Protein AF-A0A3D4UYG3-F1 (afdb_monomer_lite)

Foldseek 3Di:
DDPVVVVVVVVCVVVVVVVPPPPPPDCPDAAEEEFDDDPPDTDDDLCSQADPVSPDGHQWHWYDYPVDPFIWIWGDPDSPDIDIDTQQDPPPRAGWDDDRPDTHRPVD

Structure (mmCIF, N/CA/C/O backbone):
data_AF-A0A3D4UYG3-F1
#
_entry.id   AF-A0A3D4UYG3-F1
#
loop_
_atom_site.group_PDB
_atom_site.id
_atom_site.type_symbol
_atom_site.label_atom_id
_atom_site.label_alt_id
_atom_site.label_comp_id
_atom_site.label_asym_id
_atom_site.label_entity_id
_atom_site.label_seq_id
_atom_site.pdbx_PDB_ins_code
_atom_site.Cartn_x
_atom_site.Cartn_y
_atom_site.Cartn_z
_atom_site.occupancy
_atom_site.B_iso_or_equiv
_atom_site.auth_seq_id
_atom_site.auth_comp_id
_atom_site.auth_asym_id
_atom_site.auth_atom_id
_atom_site.pdbx_PDB_model_num
ATOM 1 N N . MET A 1 1 ? 17.325 10.094 -54.285 1.00 58.50 1 MET A N 1
ATOM 2 C CA . MET A 1 1 ? 17.090 8.879 -53.480 1.00 58.50 1 MET A CA 1
ATOM 3 C C . MET A 1 1 ? 16.450 7.842 -54.386 1.00 58.50 1 MET A C 1
ATOM 5 O O . MET A 1 1 ? 15.447 8.158 -55.020 1.00 58.50 1 MET A O 1
ATOM 9 N N . ASN A 1 2 ? 17.063 6.669 -54.538 1.00 83.38 2 ASN A N 1
ATOM 10 C CA . ASN A 1 2 ? 16.559 5.633 -55.446 1.00 83.38 2 ASN A CA 1
ATOM 11 C C . ASN A 1 2 ? 15.456 4.805 -54.768 1.00 83.38 2 ASN A C 1
ATOM 13 O O . ASN A 1 2 ? 15.466 4.641 -53.549 1.00 83.38 2 ASN A O 1
ATOM 17 N N . ARG A 1 3 ? 14.517 4.256 -55.557 1.00 82.81 3 ARG A N 1
ATOM 18 C CA . ARG A 1 3 ? 13.391 3.419 -55.079 1.00 82.81 3 ARG A CA 1
ATOM 19 C C . ARG A 1 3 ? 13.829 2.355 -54.067 1.00 82.81 3 ARG A C 1
ATOM 21 O O . ARG A 1 3 ? 13.130 2.094 -53.097 1.00 82.81 3 ARG A O 1
ATOM 28 N N . GLU A 1 4 ? 14.979 1.743 -54.317 1.00 84.31 4 GLU A N 1
ATOM 29 C CA . GLU A 1 4 ? 15.533 0.685 -53.478 1.00 84.31 4 GLU A CA 1
ATOM 30 C C . GLU A 1 4 ? 15.962 1.187 -52.091 1.00 84.31 4 GLU A C 1
ATOM 32 O O . GLU A 1 4 ? 15.656 0.543 -51.090 1.00 84.31 4 GLU A O 1
ATOM 37 N N . GLU A 1 5 ? 16.611 2.352 -52.011 1.00 82.38 5 GLU A N 1
ATOM 38 C CA . GLU A 1 5 ? 16.987 2.960 -50.729 1.00 82.38 5 GLU A CA 1
ATOM 39 C C . GLU A 1 5 ? 15.758 3.343 -49.914 1.00 82.38 5 GLU A C 1
ATOM 41 O O . GLU A 1 5 ? 15.716 3.078 -48.718 1.00 82.38 5 GLU A O 1
ATOM 46 N N . PHE A 1 6 ? 14.735 3.911 -50.556 1.00 82.06 6 PHE A N 1
ATOM 47 C CA . PHE A 1 6 ? 13.508 4.309 -49.866 1.00 82.06 6 PHE A CA 1
ATOM 48 C C . PHE A 1 6 ? 12.808 3.113 -49.204 1.00 82.06 6 PHE A C 1
ATOM 50 O O . PHE A 1 6 ? 12.436 3.185 -48.035 1.00 82.06 6 PHE A O 1
ATOM 57 N N . ILE A 1 7 ? 12.690 1.986 -49.919 1.00 83.25 7 ILE A N 1
ATOM 58 C CA . ILE A 1 7 ? 12.069 0.762 -49.385 1.00 83.25 7 ILE A CA 1
ATOM 59 C C . ILE A 1 7 ? 12.890 0.195 -48.220 1.00 83.25 7 ILE A C 1
ATOM 61 O O . ILE A 1 7 ? 12.315 -0.208 -47.207 1.00 83.25 7 ILE A O 1
ATOM 65 N N . LYS A 1 8 ? 14.226 0.204 -48.326 1.00 81.12 8 LYS A N 1
ATOM 66 C CA . LYS A 1 8 ? 15.119 -0.244 -47.247 1.00 81.12 8 LYS A CA 1
ATOM 67 C C . LYS A 1 8 ? 14.987 0.646 -46.007 1.00 81.12 8 LYS A C 1
ATOM 69 O O . LYS A 1 8 ? 14.801 0.130 -44.910 1.00 81.12 8 LYS A O 1
ATOM 74 N N . VAL A 1 9 ? 15.005 1.967 -46.173 1.00 80.56 9 VAL A N 1
ATOM 75 C CA . VAL A 1 9 ? 14.902 2.929 -45.063 1.00 80.56 9 VAL A CA 1
ATOM 76 C C . VAL A 1 9 ? 13.534 2.856 -44.376 1.00 80.56 9 VAL A C 1
ATOM 78 O O . VAL A 1 9 ? 13.481 2.766 -43.149 1.00 80.56 9 VAL A O 1
ATOM 81 N N . CYS A 1 10 ? 12.432 2.807 -45.133 1.00 76.56 10 CYS A N 1
ATOM 82 C CA . CYS A 1 10 ? 11.094 2.653 -44.555 1.00 76.56 10 CYS A CA 1
ATOM 83 C C . CYS A 1 10 ? 10.933 1.314 -43.819 1.00 76.56 10 CYS A C 1
ATOM 85 O O . CYS A 1 10 ? 10.477 1.306 -42.675 1.00 76.56 10 CYS A O 1
ATOM 87 N N . GLY A 1 11 ? 11.361 0.198 -44.419 1.00 73.62 11 GLY A N 1
ATOM 88 C CA . GLY A 1 11 ? 11.280 -1.120 -43.783 1.00 73.62 11 GLY A CA 1
ATOM 89 C C . GLY A 1 11 ? 12.065 -1.200 -42.470 1.00 73.62 11 GLY A C 1
ATOM 90 O O . GLY A 1 11 ? 11.536 -1.682 -41.467 1.00 73.62 11 GLY A O 1
ATOM 91 N N . LEU A 1 12 ? 13.290 -0.658 -42.443 1.00 74.62 12 LEU A N 1
ATOM 92 C CA . LEU A 1 12 ? 14.090 -0.587 -41.216 1.00 74.62 12 LEU A CA 1
ATOM 93 C C . LEU A 1 12 ? 13.477 0.350 -40.165 1.00 74.62 12 LEU A C 1
ATOM 95 O O . LEU A 1 12 ? 13.529 0.032 -38.980 1.00 74.62 12 LEU A O 1
ATOM 99 N N . SER A 1 13 ? 12.862 1.466 -40.568 1.00 69.19 13 SER A N 1
ATOM 100 C CA . SER A 1 13 ? 12.223 2.393 -39.621 1.00 69.19 13 SER A CA 1
ATOM 101 C C . SER A 1 13 ? 10.980 1.805 -38.937 1.00 69.19 13 SER A C 1
ATOM 103 O O . SER A 1 13 ? 10.820 1.965 -37.729 1.00 69.19 13 SER A O 1
ATOM 105 N N . CYS A 1 14 ? 10.133 1.063 -39.662 1.00 64.94 14 CYS A N 1
ATOM 106 C CA . CYS A 1 14 ? 8.939 0.435 -39.087 1.00 64.94 14 CYS A CA 1
ATOM 107 C C . CYS A 1 14 ? 9.285 -0.751 -38.176 1.00 64.94 14 CYS A C 1
ATOM 109 O O . CYS A 1 14 ? 8.656 -0.919 -37.136 1.00 64.94 14 CYS A O 1
ATOM 111 N N . ALA A 1 15 ? 10.296 -1.551 -38.531 1.00 65.44 15 ALA A N 1
ATOM 112 C CA . ALA A 1 15 ? 10.764 -2.648 -37.684 1.00 65.44 15 ALA A CA 1
ATOM 113 C C . ALA A 1 15 ? 11.541 -2.144 -36.451 1.00 65.44 15 ALA A C 1
ATOM 115 O O . ALA A 1 15 ? 11.401 -2.704 -35.366 1.00 65.44 15 ALA A O 1
ATOM 116 N N . GLY A 1 16 ? 12.321 -1.067 -36.599 1.00 63.81 16 GLY A N 1
ATOM 117 C CA . GLY A 1 16 ? 13.143 -0.499 -35.526 1.00 63.81 16 GLY A CA 1
ATOM 118 C C . GLY A 1 16 ? 12.360 0.250 -34.443 1.00 63.81 16 GLY A C 1
ATOM 119 O O . GLY A 1 16 ? 12.833 0.353 -33.317 1.00 63.81 16 GLY A O 1
ATOM 120 N N . LEU A 1 17 ? 11.154 0.749 -34.740 1.00 61.09 17 LEU A N 1
ATOM 121 C CA . LEU A 1 17 ? 10.321 1.458 -33.756 1.00 61.09 17 LEU A CA 1
ATOM 122 C C . LEU A 1 17 ? 9.511 0.527 -32.836 1.00 61.09 17 LEU A C 1
ATOM 124 O O . LEU A 1 17 ? 9.073 0.949 -31.766 1.00 61.09 17 LEU A O 1
ATOM 128 N N . ILE A 1 18 ? 9.331 -0.743 -33.210 1.00 62.28 18 ILE A N 1
ATOM 129 C CA . ILE A 1 18 ? 8.564 -1.711 -32.406 1.00 62.28 18 ILE A CA 1
ATOM 130 C C . ILE A 1 18 ? 9.387 -2.214 -31.208 1.00 62.28 18 ILE A C 1
ATOM 132 O O . ILE A 1 18 ? 8.828 -2.601 -30.185 1.00 62.28 18 ILE A O 1
ATOM 136 N N . THR A 1 19 ? 10.720 -2.163 -31.276 1.00 58.34 19 THR A N 1
ATOM 137 C CA . THR A 1 19 ? 11.575 -2.731 -30.223 1.00 58.34 19 THR A CA 1
ATOM 138 C C . THR A 1 19 ? 11.650 -1.886 -28.950 1.00 58.34 19 THR A C 1
ATOM 140 O O . THR A 1 19 ? 12.002 -2.415 -27.902 1.00 58.34 19 THR A O 1
ATOM 143 N N . THR A 1 20 ? 11.312 -0.595 -29.000 1.00 58.47 20 THR A N 1
ATOM 144 C CA . THR A 1 20 ? 11.473 0.327 -27.856 1.00 58.47 20 THR A CA 1
ATOM 145 C C . THR A 1 20 ? 10.219 0.504 -26.997 1.00 58.47 20 THR A C 1
ATOM 147 O O . THR A 1 20 ? 10.304 1.111 -25.935 1.00 58.47 20 THR A O 1
ATOM 150 N N . SER A 1 21 ? 9.061 -0.009 -27.424 1.00 57.22 21 SER A N 1
ATOM 151 C CA . SER A 1 21 ? 7.764 0.222 -26.757 1.00 57.22 21 SER A CA 1
ATOM 152 C C . SER A 1 21 ? 7.241 -0.966 -25.939 1.00 57.22 21 SER A C 1
ATOM 154 O O . SER A 1 21 ? 6.214 -0.847 -25.278 1.00 57.22 21 SER A O 1
ATOM 156 N N . LEU A 1 22 ? 7.965 -2.087 -25.900 1.00 59.44 22 LEU A N 1
ATOM 157 C CA . LEU A 1 22 ? 7.620 -3.251 -25.080 1.00 59.44 22 LEU A CA 1
ATOM 158 C C . LEU A 1 22 ? 8.492 -3.315 -23.822 1.00 59.44 22 LEU A C 1
ATOM 160 O O . LEU A 1 22 ? 9.177 -4.305 -23.574 1.00 59.44 22 LEU A O 1
ATOM 164 N N . PHE A 1 23 ? 8.438 -2.278 -22.986 1.00 59.94 23 PHE A N 1
ATOM 165 C CA . PHE A 1 23 ? 8.726 -2.480 -21.567 1.00 59.94 23 PHE A CA 1
ATOM 166 C C . PHE A 1 23 ? 7.535 -3.231 -20.966 1.00 59.94 23 PHE A C 1
ATOM 168 O O . PHE A 1 23 ? 6.655 -2.640 -20.344 1.00 59.94 23 PHE A O 1
ATOM 175 N N . LEU A 1 24 ? 7.473 -4.546 -21.206 1.00 59.81 24 LEU A N 1
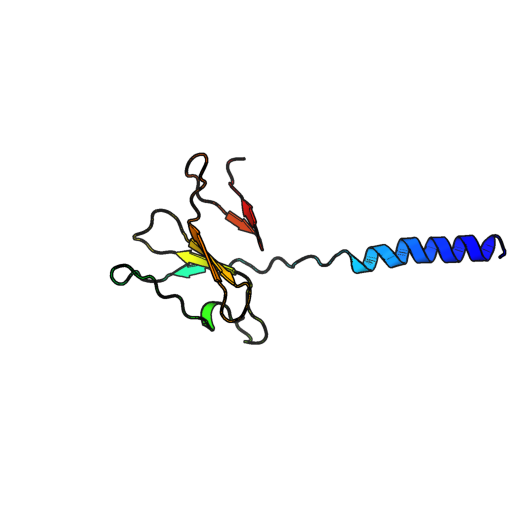ATOM 176 C CA . LEU A 1 24 ? 6.633 -5.427 -20.404 1.00 59.81 24 LEU A CA 1
ATOM 177 C C . LEU A 1 24 ? 7.152 -5.303 -18.973 1.00 59.81 24 LEU A C 1
ATOM 179 O O . LEU A 1 24 ? 8.211 -5.840 -18.647 1.00 59.81 24 LEU A O 1
ATOM 183 N N . GLN A 1 25 ? 6.424 -4.571 -18.130 1.00 58.28 25 GLN A N 1
ATOM 184 C CA . GLN A 1 25 ? 6.591 -4.684 -16.691 1.00 58.28 25 GLN A CA 1
ATOM 185 C C . GLN A 1 25 ? 6.366 -6.159 -16.359 1.00 58.28 25 GLN A C 1
ATOM 187 O O . GLN A 1 25 ? 5.263 -6.685 -16.514 1.00 58.28 25 GLN A O 1
ATOM 192 N N . GLY A 1 26 ? 7.453 -6.863 -16.039 1.00 55.03 26 GLY A N 1
ATOM 193 C CA . GLY A 1 26 ? 7.394 -8.277 -15.709 1.00 55.03 26 GLY A CA 1
ATOM 194 C C . GLY A 1 26 ? 6.411 -8.501 -14.564 1.00 55.03 26 GLY A C 1
ATOM 195 O O . GLY A 1 26 ? 6.275 -7.654 -13.682 1.00 55.03 26 GLY A O 1
ATOM 196 N N . CYS A 1 27 ? 5.734 -9.650 -14.575 1.00 58.59 27 CYS A N 1
ATOM 197 C CA . CYS A 1 27 ? 4.861 -10.102 -13.496 1.00 58.59 27 CYS A CA 1
ATOM 198 C C . CYS A 1 27 ? 5.687 -10.425 -12.239 1.00 58.59 27 CYS A C 1
ATOM 200 O O . CYS A 1 27 ? 5.821 -11.585 -11.850 1.00 58.59 27 CYS A O 1
ATOM 202 N N . ALA A 1 28 ? 6.282 -9.414 -11.611 1.00 67.25 28 ALA A N 1
ATOM 203 C CA . ALA A 1 28 ? 6.767 -9.542 -10.252 1.00 67.25 28 ALA A CA 1
ATOM 204 C C . ALA A 1 28 ? 5.536 -9.745 -9.362 1.00 67.25 28 ALA A C 1
ATOM 206 O O . ALA A 1 28 ? 4.611 -8.929 -9.369 1.00 67.25 28 ALA A O 1
ATOM 207 N N . GLY A 1 29 ? 5.498 -10.872 -8.651 1.00 78.62 29 GLY A N 1
ATOM 208 C CA . GLY A 1 29 ? 4.397 -11.192 -7.751 1.00 78.62 29 GLY A CA 1
ATOM 209 C C . GLY A 1 29 ? 4.207 -10.099 -6.700 1.00 78.62 29 GLY A C 1
ATOM 210 O O . GLY A 1 29 ? 5.175 -9.523 -6.197 1.00 78.62 29 GLY A O 1
ATOM 211 N N . THR A 1 30 ? 2.950 -9.820 -6.363 1.00 89.56 30 THR A N 1
ATOM 212 C CA . THR A 1 30 ? 2.605 -8.880 -5.297 1.00 89.56 30 THR A CA 1
ATOM 213 C C . THR A 1 30 ? 3.134 -9.393 -3.962 1.00 89.56 30 THR A C 1
ATOM 215 O O . THR A 1 30 ? 2.863 -10.529 -3.569 1.00 89.56 30 THR A O 1
ATOM 218 N N . LYS A 1 31 ? 3.894 -8.556 -3.251 1.00 92.94 31 LYS A N 1
ATOM 219 C CA . LYS A 1 31 ? 4.348 -8.872 -1.896 1.00 92.94 31 LYS A CA 1
ATOM 220 C C . LYS A 1 31 ? 3.230 -8.572 -0.904 1.00 92.94 31 LYS A C 1
ATOM 222 O O . LYS A 1 31 ? 2.758 -7.440 -0.849 1.00 92.94 31 LYS A O 1
ATOM 227 N N . TYR A 1 32 ? 2.885 -9.567 -0.097 1.00 94.75 32 TYR A N 1
ATOM 228 C CA . TYR A 1 32 ? 1.971 -9.431 1.031 1.00 94.75 32 TYR A CA 1
ATOM 229 C C . TYR A 1 32 ? 2.766 -9.350 2.336 1.00 94.75 32 TYR A C 1
ATOM 231 O O . TYR A 1 32 ? 3.758 -10.063 2.515 1.00 94.75 32 TYR A O 1
ATOM 239 N N . LEU A 1 33 ? 2.348 -8.467 3.236 1.00 95.81 33 LEU A N 1
ATOM 240 C CA . LEU A 1 33 ? 2.940 -8.269 4.554 1.00 95.81 33 LEU A CA 1
ATOM 241 C C . LEU A 1 33 ? 1.824 -8.218 5.594 1.00 95.81 33 LEU A C 1
ATOM 243 O O . LEU A 1 33 ? 0.892 -7.439 5.453 1.00 95.81 33 LEU A O 1
ATOM 247 N N . ASN A 1 34 ? 1.955 -8.977 6.678 1.00 96.19 34 ASN A N 1
ATOM 248 C CA . ASN A 1 34 ? 1.123 -8.760 7.856 1.00 96.19 34 ASN A CA 1
ATOM 249 C C . ASN A 1 34 ? 1.785 -7.702 8.746 1.00 96.19 34 ASN A C 1
ATOM 251 O O . ASN A 1 34 ? 2.947 -7.867 9.123 1.00 96.19 34 ASN A O 1
ATOM 255 N N . ALA A 1 35 ? 1.063 -6.626 9.062 1.00 95.25 35 ALA A N 1
ATOM 256 C CA . ALA A 1 35 ? 1.539 -5.567 9.952 1.00 95.25 35 ALA A CA 1
ATOM 257 C C . ALA A 1 35 ? 0.547 -5.345 11.092 1.00 95.25 35 ALA A C 1
ATOM 259 O O . ALA A 1 35 ? -0.660 -5.243 10.866 1.00 95.25 35 ALA A O 1
ATOM 260 N N . ASP A 1 36 ? 1.048 -5.259 12.321 1.00 93.06 36 ASP A N 1
ATOM 261 C CA . ASP A 1 36 ? 0.213 -5.030 13.495 1.00 93.06 36 ASP A CA 1
ATOM 262 C C . ASP A 1 36 ? -0.261 -3.576 13.604 1.00 93.06 36 ASP A C 1
ATOM 264 O O . ASP A 1 36 ? 0.410 -2.632 13.185 1.00 93.06 36 ASP A O 1
ATOM 268 N N . ILE A 1 37 ? -1.443 -3.408 14.202 1.00 93.19 37 ILE A N 1
ATOM 269 C CA . ILE A 1 37 ? -1.998 -2.100 14.558 1.00 93.19 37 ILE A CA 1
ATOM 270 C C . ILE A 1 37 ? -1.754 -1.853 16.045 1.00 93.19 37 ILE A C 1
ATOM 272 O O . ILE A 1 37 ? -2.370 -2.509 16.899 1.00 93.19 37 ILE A O 1
ATOM 276 N N . ASN A 1 38 ? -0.902 -0.867 16.325 1.00 91.38 38 ASN A N 1
ATOM 277 C CA . ASN A 1 38 ? -0.558 -0.376 17.654 1.00 91.38 38 ASN A CA 1
ATOM 278 C C . ASN A 1 38 ? -1.282 0.954 17.906 1.00 91.38 38 ASN A C 1
ATOM 280 O O . ASN A 1 38 ? -0.880 2.019 17.434 1.00 91.38 38 ASN A O 1
ATOM 284 N N . GLY A 1 39 ? -2.398 0.890 18.636 1.00 89.69 39 GLY A N 1
ATOM 285 C CA . GLY A 1 39 ? -3.281 2.040 18.837 1.00 89.69 39 GLY A CA 1
ATOM 286 C C . GLY A 1 39 ? -3.928 2.477 17.523 1.00 89.69 39 GLY A C 1
ATOM 287 O O . GLY A 1 39 ? -4.730 1.741 16.955 1.00 89.69 39 GLY A O 1
ATOM 288 N N . ASN A 1 40 ? -3.564 3.667 17.046 1.00 90.69 40 ASN A N 1
ATOM 289 C CA . ASN A 1 40 ? -4.090 4.253 15.809 1.00 90.69 40 ASN A CA 1
ATOM 290 C C . ASN A 1 40 ? -3.117 4.138 14.628 1.00 90.69 40 ASN A C 1
ATOM 292 O O . ASN A 1 40 ? -3.411 4.652 13.550 1.00 90.69 40 ASN A O 1
ATOM 296 N N . PHE A 1 41 ? -1.968 3.493 14.829 1.00 93.44 41 PHE A N 1
ATOM 297 C CA . PHE A 1 41 ? -0.905 3.421 13.837 1.00 93.44 41 PHE A CA 1
ATOM 298 C C . PHE A 1 41 ? -0.668 1.982 13.394 1.00 93.44 41 PHE A C 1
ATOM 300 O O . PHE A 1 41 ? -0.754 1.041 14.182 1.00 93.44 41 PHE A O 1
ATOM 307 N N . MET A 1 42 ? -0.349 1.840 12.114 1.00 93.12 42 MET A N 1
ATOM 308 C CA . MET A 1 42 ? 0.197 0.629 11.520 1.00 93.12 42 MET A CA 1
ATOM 309 C C . MET A 1 42 ? 1.605 0.965 11.048 1.00 93.12 42 MET A C 1
ATOM 311 O O . MET A 1 42 ? 1.794 1.934 10.312 1.00 93.12 42 MET A O 1
ATOM 315 N N . GLU A 1 43 ? 2.585 0.185 11.486 1.00 92.75 43 GLU A N 1
ATOM 316 C CA . GLU A 1 43 ? 3.989 0.414 11.152 1.00 92.75 43 GLU A CA 1
ATOM 317 C C . GLU A 1 43 ? 4.427 -0.540 10.044 1.00 92.75 43 GLU A C 1
ATOM 319 O O . GLU A 1 43 ? 4.258 -1.755 10.143 1.00 92.75 43 GLU A O 1
ATOM 324 N N . ILE A 1 44 ? 4.998 0.015 8.974 1.00 94.62 44 ILE A N 1
ATOM 325 C CA . ILE A 1 44 ? 5.490 -0.747 7.826 1.00 94.62 44 ILE A CA 1
ATOM 326 C C . ILE A 1 44 ? 6.986 -0.451 7.690 1.00 94.62 44 ILE A C 1
ATOM 328 O O . ILE A 1 44 ? 7.354 0.708 7.480 1.00 94.62 44 ILE A O 1
ATOM 332 N N . PRO A 1 45 ? 7.873 -1.454 7.805 1.00 93.62 45 PRO A N 1
ATOM 333 C CA . PRO A 1 45 ? 9.304 -1.217 7.691 1.00 93.62 45 PRO A CA 1
ATOM 334 C C . PRO A 1 45 ? 9.679 -0.882 6.243 1.00 93.62 4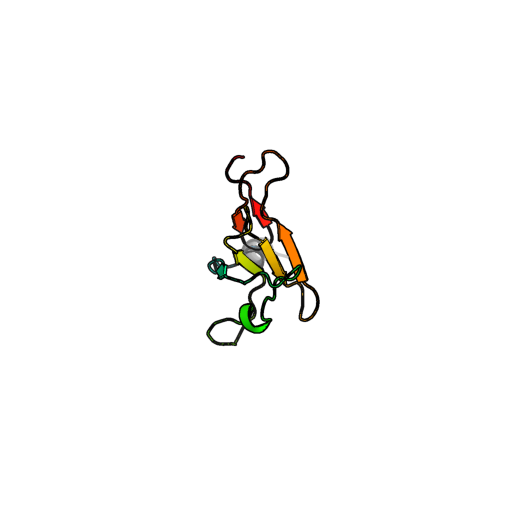5 PRO A C 1
ATOM 336 O O . PRO A 1 45 ? 9.261 -1.572 5.316 1.00 93.62 45 PRO A O 1
ATOM 339 N N . LEU A 1 46 ? 10.532 0.128 6.034 1.00 92.94 46 LEU A N 1
ATOM 340 C CA . LEU A 1 46 ? 10.990 0.523 4.689 1.00 92.94 46 LEU A CA 1
ATOM 341 C C . LEU A 1 46 ? 11.696 -0.624 3.945 1.00 92.94 46 LEU A C 1
ATOM 343 O O . LEU A 1 46 ? 11.577 -0.753 2.729 1.00 92.94 46 LEU A O 1
ATOM 347 N N . SER A 1 47 ? 12.363 -1.517 4.682 1.00 92.94 47 SER A N 1
ATOM 348 C CA . SER A 1 47 ? 12.977 -2.734 4.137 1.00 92.94 47 SER A CA 1
ATOM 349 C C . SER A 1 47 ? 11.966 -3.706 3.520 1.00 92.94 47 SER A C 1
ATOM 351 O O . SER A 1 47 ? 12.355 -4.578 2.744 1.00 92.94 47 SER A O 1
ATOM 353 N N . ALA A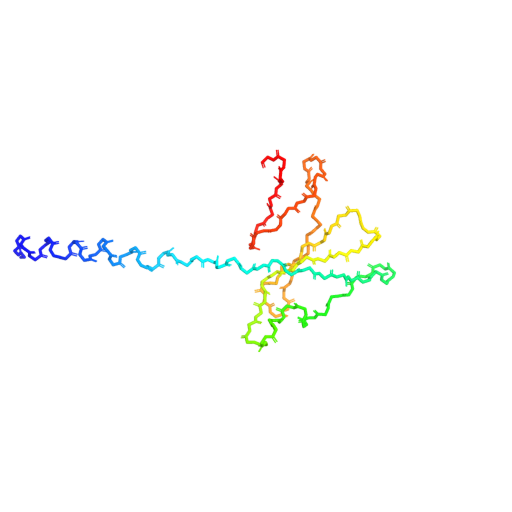 1 48 ? 10.664 -3.560 3.795 1.00 94.06 48 ALA A N 1
ATOM 354 C CA . ALA A 1 48 ? 9.630 -4.353 3.141 1.00 94.06 48 ALA A CA 1
ATOM 355 C C . ALA A 1 48 ? 9.608 -4.133 1.620 1.00 94.06 48 ALA A C 1
ATOM 357 O O . ALA A 1 48 ? 9.251 -5.059 0.886 1.00 94.06 48 ALA A O 1
ATOM 358 N N . PHE A 1 49 ? 10.047 -2.967 1.143 1.00 93.12 49 PHE A N 1
ATOM 359 C CA . PHE A 1 49 ? 10.119 -2.661 -0.282 1.00 93.12 49 PHE A CA 1
ATOM 360 C C . PHE A 1 49 ? 11.372 -3.243 -0.953 1.00 93.12 49 PHE A C 1
ATOM 362 O O . PHE A 1 49 ? 11.340 -3.492 -2.151 1.00 93.12 49 PHE A O 1
ATOM 369 N N . SER A 1 50 ? 12.439 -3.573 -0.226 1.00 91.12 50 SER A N 1
ATOM 370 C CA . SER A 1 50 ? 13.669 -4.130 -0.815 1.00 91.12 50 SER A CA 1
ATOM 371 C C . SER A 1 50 ? 13.474 -5.550 -1.352 1.00 91.12 50 SER A C 1
ATOM 373 O O . SER A 1 50 ? 12.911 -6.401 -0.653 1.00 91.12 50 SER A O 1
ATOM 375 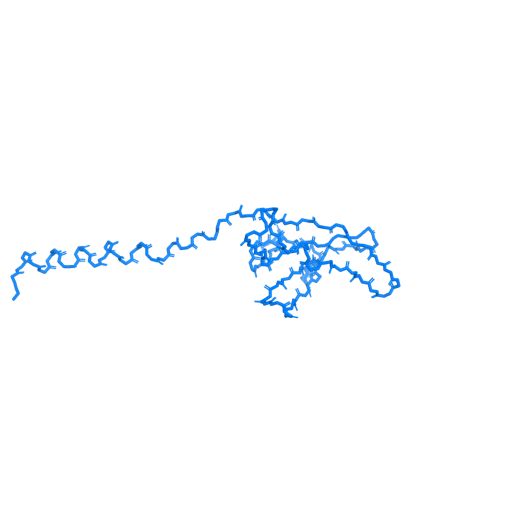N N . THR A 1 51 ? 13.934 -5.840 -2.575 1.00 85.38 51 THR A N 1
ATOM 376 C CA . THR A 1 51 ? 13.979 -7.211 -3.124 1.00 85.38 51 THR A CA 1
ATOM 377 C C . THR A 1 51 ? 14.843 -8.130 -2.260 1.00 85.38 51 THR A C 1
ATOM 379 O O . THR A 1 51 ? 15.654 -7.652 -1.473 1.00 85.38 51 THR A O 1
ATOM 382 N N . GLU A 1 52 ? 14.645 -9.450 -2.359 1.00 80.44 52 GLU A N 1
ATOM 383 C CA . GLU A 1 52 ? 15.392 -10.422 -1.534 1.00 80.44 52 GLU A CA 1
ATOM 384 C C . GLU A 1 52 ? 16.906 -10.303 -1.739 1.00 80.44 52 GLU A C 1
ATOM 386 O O . GLU A 1 52 ? 17.666 -10.359 -0.778 1.00 80.44 52 GLU A O 1
ATOM 391 N N . ASP A 1 53 ? 17.321 -10.004 -2.970 1.00 81.81 53 ASP A N 1
ATOM 392 C CA . ASP A 1 53 ? 18.723 -9.790 -3.332 1.00 81.81 53 ASP A CA 1
ATOM 393 C C . ASP A 1 53 ? 19.239 -8.385 -2.957 1.00 81.81 53 ASP A C 1
ATOM 395 O O . ASP A 1 53 ? 20.411 -8.075 -3.163 1.00 81.81 53 ASP A O 1
ATOM 399 N N . GLY A 1 54 ? 18.372 -7.495 -2.456 1.00 78.50 54 GLY A N 1
ATOM 400 C CA . GLY A 1 54 ? 18.703 -6.116 -2.070 1.00 78.50 54 GLY A CA 1
ATOM 401 C C . GLY A 1 54 ? 19.071 -5.182 -3.231 1.00 78.50 54 GLY A C 1
ATOM 402 O O . GLY A 1 54 ? 19.418 -4.026 -3.005 1.00 78.50 54 GLY A O 1
ATOM 403 N N . THR A 1 55 ? 18.997 -5.665 -4.469 1.00 80.38 55 THR A N 1
ATOM 404 C CA . THR A 1 55 ? 19.437 -4.959 -5.681 1.00 80.38 55 THR A CA 1
ATOM 405 C C . THR A 1 55 ? 18.408 -3.974 -6.228 1.00 80.38 55 THR A C 1
ATOM 407 O O . THR A 1 55 ? 18.771 -3.061 -6.967 1.00 80.38 55 THR A O 1
ATOM 410 N N . ALA A 1 56 ? 17.132 -4.139 -5.874 1.00 83.75 56 ALA A N 1
ATOM 411 C CA . ALA A 1 56 ? 16.034 -3.317 -6.363 1.00 83.75 56 ALA A CA 1
ATOM 412 C C . ALA A 1 56 ? 15.009 -3.033 -5.256 1.00 83.75 56 ALA A C 1
ATOM 414 O O . ALA A 1 56 ? 14.954 -3.704 -4.223 1.00 83.75 56 ALA A O 1
ATOM 415 N N . SER A 1 57 ? 14.179 -2.017 -5.479 1.00 87.88 57 SER A N 1
ATOM 416 C CA . SER A 1 57 ? 13.009 -1.730 -4.648 1.00 87.88 57 SER A CA 1
ATOM 417 C C . SER A 1 57 ? 11.745 -2.118 -5.404 1.00 87.88 57 SER A C 1
ATOM 419 O O . SER A 1 57 ? 11.665 -1.931 -6.613 1.00 87.88 57 SER A O 1
ATOM 421 N N . ARG A 1 58 ? 10.768 -2.664 -4.687 1.00 90.94 58 ARG A N 1
ATOM 422 C CA . ARG A 1 58 ? 9.408 -2.877 -5.175 1.00 90.94 58 ARG A CA 1
ATOM 423 C C . ARG A 1 58 ? 8.678 -1.540 -5.182 1.00 90.94 58 ARG A C 1
ATOM 425 O O . ARG A 1 58 ? 8.820 -0.759 -4.242 1.00 90.94 58 ARG A O 1
ATOM 432 N N . ASP A 1 59 ? 7.858 -1.331 -6.200 1.00 92.69 59 ASP A N 1
ATOM 433 C CA . ASP A 1 59 ? 7.046 -0.117 -6.327 1.00 92.69 59 ASP A CA 1
ATOM 434 C C . ASP A 1 59 ? 5.795 -0.167 -5.446 1.00 92.69 59 ASP A C 1
ATOM 436 O O . ASP A 1 59 ? 5.211 0.862 -5.124 1.00 92.69 59 ASP A O 1
ATOM 440 N N . TYR A 1 60 ? 5.377 -1.362 -5.022 1.00 94.75 60 TYR A N 1
ATOM 441 C CA . TYR A 1 60 ? 4.204 -1.534 -4.176 1.00 94.75 60 TYR A CA 1
ATOM 442 C C . TYR A 1 60 ? 4.259 -2.813 -3.335 1.00 94.75 60 TYR A C 1
ATOM 444 O O . TYR A 1 60 ? 5.022 -3.748 -3.610 1.00 94.75 60 TYR A O 1
ATOM 452 N N . LEU A 1 61 ? 3.413 -2.851 -2.307 1.00 96.00 61 LEU A N 1
ATOM 453 C CA . LEU A 1 61 ? 3.098 -4.038 -1.516 1.00 96.00 61 LEU A CA 1
ATOM 454 C C . LEU A 1 61 ? 1.660 -3.969 -0.987 1.00 96.00 61 LEU A C 1
ATOM 456 O O . LEU A 1 61 ? 1.034 -2.906 -0.994 1.00 96.00 61 LEU A O 1
ATOM 460 N N . VAL A 1 62 ? 1.145 -5.103 -0.522 1.00 97.50 62 VAL A N 1
ATOM 461 C CA . VAL A 1 62 ? -0.161 -5.211 0.137 1.00 97.50 62 VAL A CA 1
ATOM 462 C C . VAL A 1 62 ? 0.052 -5.520 1.611 1.00 97.50 62 VAL A C 1
ATOM 464 O O . VAL A 1 62 ? 0.794 -6.440 1.958 1.00 97.50 62 VAL A O 1
ATOM 467 N N . VAL A 1 63 ? -0.589 -4.740 2.477 1.00 97.69 63 VAL A N 1
ATOM 468 C CA . VAL A 1 63 ? -0.536 -4.911 3.927 1.00 97.69 63 VAL A CA 1
ATOM 469 C C . VAL A 1 63 ? -1.857 -5.443 4.446 1.00 97.69 63 VAL A C 1
ATOM 471 O O . VAL A 1 63 ? -2.923 -4.886 4.175 1.00 97.69 63 VAL A O 1
ATOM 474 N N . GLU A 1 64 ? -1.763 -6.509 5.224 1.00 96.94 64 GLU A N 1
ATOM 475 C CA . GLU A 1 64 ? -2.878 -7.197 5.850 1.00 96.94 64 GLU A CA 1
ATOM 476 C C . GLU A 1 64 ? -2.825 -7.029 7.368 1.00 96.94 64 GLU A C 1
ATOM 478 O O . GLU A 1 64 ? -1.760 -6.960 7.988 1.00 96.94 64 GLU A O 1
ATOM 483 N N . ASN A 1 65 ? -4.007 -6.964 7.972 1.00 95.88 65 ASN A N 1
ATOM 484 C CA . ASN A 1 65 ? -4.175 -7.048 9.412 1.00 95.88 65 ASN A CA 1
ATOM 485 C C . ASN A 1 65 ? -5.545 -7.651 9.720 1.00 95.88 65 ASN A C 1
ATOM 487 O O . ASN A 1 65 ? -6.551 -7.229 9.154 1.00 95.88 65 ASN A O 1
ATOM 491 N N . SER A 1 66 ? -5.602 -8.581 10.670 1.00 93.94 66 SER A N 1
ATOM 492 C CA . SER A 1 66 ? -6.835 -9.287 11.045 1.00 93.94 66 SER A CA 1
ATOM 493 C C . SER A 1 66 ? -7.938 -8.394 11.632 1.00 93.94 66 SER A C 1
ATOM 495 O O . SER A 1 66 ? -9.094 -8.809 11.680 1.00 93.94 66 SER A O 1
ATOM 497 N N . LYS A 1 67 ? -7.615 -7.173 12.078 1.00 94.31 67 LYS A N 1
ATOM 498 C CA . LYS A 1 67 ? -8.583 -6.182 12.579 1.00 94.31 67 LYS A CA 1
ATOM 499 C C . LYS A 1 67 ? -9.207 -5.338 11.461 1.00 94.31 67 LYS A C 1
ATOM 501 O O . LYS A 1 67 ? -10.163 -4.612 11.730 1.00 94.31 67 LYS A O 1
ATOM 506 N N . LEU A 1 68 ? -8.673 -5.387 10.239 1.00 94.00 68 LEU A N 1
ATOM 507 C CA . LEU A 1 68 ? -9.195 -4.648 9.090 1.00 94.00 68 LEU A CA 1
ATOM 508 C C . LEU A 1 68 ? -10.051 -5.563 8.214 1.00 94.00 68 LEU A C 1
ATOM 510 O O . LEU A 1 68 ? -9.695 -6.705 7.952 1.00 94.00 68 LEU A O 1
ATOM 514 N N . SER A 1 69 ? -11.175 -5.043 7.719 1.00 95.69 69 SER A N 1
ATOM 515 C CA . SER A 1 69 ? -12.035 -5.782 6.782 1.00 95.69 69 SER A CA 1
ATOM 516 C C . SER A 1 69 ? -11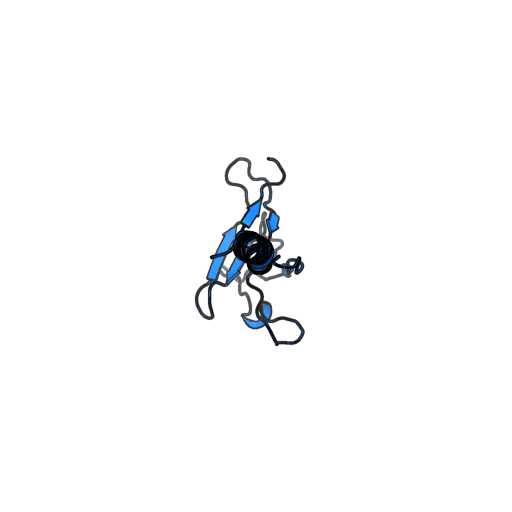.496 -5.816 5.351 1.00 95.69 69 SER A C 1
ATOM 518 O O . SER A 1 69 ? -12.000 -6.591 4.551 1.00 95.69 69 SER A O 1
ATOM 520 N N . TYR A 1 70 ? -10.536 -4.947 5.025 1.00 97.75 70 TYR A N 1
ATOM 521 C CA . TYR A 1 70 ? -9.907 -4.857 3.710 1.00 97.75 70 TYR A CA 1
ATOM 522 C C . TYR A 1 70 ? -8.413 -4.584 3.885 1.00 97.75 70 TYR A C 1
ATOM 524 O O . TYR A 1 70 ? -8.047 -3.836 4.801 1.00 97.75 70 TYR A O 1
ATOM 532 N N . PRO A 1 71 ? -7.561 -5.128 3.005 1.00 97.75 71 PRO A N 1
ATOM 533 C CA . PRO A 1 71 ? -6.140 -4.831 3.014 1.00 97.75 71 PRO A CA 1
ATOM 534 C C . PRO A 1 71 ? -5.851 -3.389 2.571 1.00 97.75 71 PRO A C 1
ATOM 536 O O . PRO A 1 71 ? -6.729 -2.656 2.098 1.00 97.75 71 PRO A O 1
ATOM 539 N N . ILE A 1 72 ? -4.598 -2.972 2.729 1.00 97.88 72 ILE A N 1
ATOM 540 C CA . ILE A 1 72 ? -4.102 -1.661 2.301 1.00 97.88 72 ILE A CA 1
ATOM 541 C C . ILE A 1 72 ? -3.020 -1.873 1.242 1.00 97.88 72 ILE A C 1
ATOM 543 O O . ILE A 1 72 ? -2.007 -2.515 1.506 1.00 97.88 72 ILE A O 1
ATOM 547 N N . ALA A 1 73 ? -3.206 -1.302 0.054 1.00 97.75 73 ALA A N 1
ATOM 548 C CA . ALA A 1 73 ? -2.152 -1.217 -0.949 1.00 97.75 73 ALA A CA 1
ATOM 549 C C . ALA A 1 73 ? -1.261 -0.019 -0.621 1.00 97.75 73 ALA A C 1
ATOM 551 O O . ALA A 1 73 ? -1.768 1.093 -0.450 1.00 97.75 73 ALA A O 1
ATOM 552 N N . VAL A 1 74 ? 0.050 -0.228 -0.547 1.00 97.38 74 VAL A N 1
ATOM 553 C CA . VAL A 1 74 ? 1.020 0.847 -0.318 1.00 97.38 74 VAL A CA 1
ATOM 554 C C . VAL A 1 74 ? 1.940 0.948 -1.519 1.00 97.38 74 VAL A C 1
ATOM 556 O O . VAL A 1 74 ? 2.702 0.025 -1.802 1.00 97.38 74 VAL A O 1
ATOM 559 N N . TYR A 1 75 ? 1.860 2.082 -2.205 1.00 96.38 75 TYR A N 1
ATOM 560 C CA . TYR A 1 75 ? 2.689 2.444 -3.345 1.00 96.38 75 TYR A CA 1
ATOM 561 C C . TYR A 1 75 ? 3.845 3.320 -2.884 1.00 96.38 75 TYR A C 1
ATOM 563 O O . TYR A 1 75 ? 3.657 4.248 -2.094 1.00 96.38 75 TYR A O 1
ATOM 571 N N . ARG A 1 76 ? 5.033 3.030 -3.397 1.00 95.19 76 ARG A N 1
ATOM 572 C CA . ARG A 1 76 ? 6.252 3.804 -3.209 1.00 95.19 76 ARG A CA 1
ATOM 573 C C . ARG A 1 76 ? 6.508 4.613 -4.477 1.00 95.19 76 ARG A C 1
ATOM 575 O O . ARG A 1 76 ? 6.710 4.030 -5.535 1.00 95.19 76 ARG A O 1
ATOM 582 N N . HIS A 1 77 ? 6.540 5.938 -4.357 1.00 93.62 77 HIS A N 1
ATOM 583 C CA . HIS A 1 77 ? 6.861 6.834 -5.478 1.00 93.62 77 HIS A CA 1
ATOM 584 C C . HIS A 1 77 ? 8.355 7.163 -5.520 1.00 93.62 77 HIS A C 1
ATOM 586 O O . HIS A 1 77 ? 8.958 7.196 -6.588 1.00 93.62 77 HIS A O 1
ATOM 592 N N . ASP A 1 78 ? 8.966 7.350 -4.347 1.00 92.94 78 ASP A N 1
ATOM 593 C CA . ASP A 1 78 ? 10.403 7.581 -4.180 1.00 92.94 78 ASP A CA 1
ATOM 594 C C . ASP A 1 78 ? 10.881 7.103 -2.786 1.00 92.94 78 ASP A C 1
ATOM 596 O O . ASP A 1 78 ? 10.262 6.233 -2.174 1.00 92.94 78 ASP A O 1
ATOM 600 N N . SER A 1 79 ? 12.033 7.569 -2.289 1.00 89.94 79 SER A N 1
ATOM 601 C CA . SER A 1 79 ? 12.554 7.167 -0.971 1.00 89.94 79 SER A CA 1
ATOM 602 C C . SER A 1 79 ? 11.717 7.652 0.215 1.00 89.94 79 SER A C 1
ATOM 604 O O . SER A 1 79 ? 11.737 6.999 1.261 1.00 89.94 79 SER A O 1
ATOM 606 N N . GLU A 1 80 ? 10.985 8.751 0.061 1.00 93.56 80 GLU A N 1
ATOM 607 C CA . GLU A 1 80 ? 10.279 9.457 1.136 1.00 93.56 80 GLU A CA 1
ATOM 608 C C . GLU A 1 80 ? 8.768 9.563 0.881 1.00 93.56 80 GLU A C 1
ATOM 610 O O . GLU A 1 80 ? 7.988 9.709 1.824 1.00 93.56 80 GLU A O 1
ATOM 615 N N . THR A 1 81 ? 8.336 9.424 -0.372 1.00 96.56 81 THR A N 1
ATOM 616 C CA . THR A 1 81 ? 6.943 9.591 -0.785 1.00 96.56 81 THR A CA 1
ATOM 617 C C . THR A 1 81 ? 6.257 8.248 -1.003 1.00 96.56 81 THR A C 1
ATOM 619 O O . THR A 1 81 ? 6.636 7.453 -1.869 1.00 96.56 81 THR A O 1
ATOM 622 N N . TYR A 1 82 ? 5.174 8.033 -0.255 1.00 96.50 82 TYR A N 1
ATOM 623 C CA . TYR A 1 82 ? 4.354 6.825 -0.305 1.00 96.50 82 TYR A CA 1
ATOM 624 C C . TYR A 1 82 ? 2.868 7.184 -0.389 1.00 96.50 82 TYR A C 1
ATOM 626 O O . TYR A 1 82 ? 2.435 8.247 0.057 1.00 96.50 82 TYR A O 1
ATOM 634 N N . THR A 1 83 ? 2.059 6.291 -0.949 1.00 97.19 83 THR A N 1
ATOM 635 C CA . THR A 1 83 ? 0.597 6.406 -0.963 1.00 97.19 83 THR A CA 1
ATOM 636 C C . THR A 1 83 ? -0.018 5.117 -0.458 1.00 97.19 83 THR A C 1
ATOM 638 O O . THR A 1 83 ? 0.258 4.050 -0.992 1.00 97.19 83 THR A O 1
ATOM 641 N N . ALA A 1 84 ? -0.877 5.223 0.552 1.00 97.06 84 ALA A N 1
ATOM 642 C CA . ALA A 1 84 ? -1.640 4.105 1.084 1.00 97.06 84 ALA A CA 1
ATOM 643 C C . ALA A 1 84 ? -3.104 4.216 0.645 1.00 97.06 84 ALA A C 1
ATOM 645 O O . ALA A 1 84 ? -3.737 5.254 0.847 1.00 97.06 84 ALA A O 1
ATOM 646 N N . LEU A 1 85 ? -3.643 3.148 0.061 1.00 97.62 85 LEU A N 1
ATOM 647 C CA . LEU A 1 85 ? -5.028 3.063 -0.395 1.00 97.62 85 LEU A CA 1
ATOM 648 C C . LEU A 1 85 ? -5.712 1.864 0.258 1.00 97.62 85 LEU A C 1
ATOM 650 O O . LEU A 1 85 ? -5.244 0.731 0.145 1.00 97.62 85 LEU A O 1
ATOM 654 N N . LEU A 1 86 ? -6.848 2.105 0.912 1.00 97.62 86 LEU A N 1
ATOM 655 C CA . LEU A 1 86 ? -7.706 1.030 1.401 1.00 97.62 86 LEU A CA 1
ATOM 656 C C . LEU A 1 86 ? -8.273 0.261 0.203 1.00 97.62 86 LEU A C 1
ATOM 658 O O . LEU A 1 86 ? -8.923 0.851 -0.661 1.00 97.62 86 LEU A O 1
ATOM 662 N N . MET A 1 87 ? -8.087 -1.055 0.171 1.00 98.00 87 MET A N 1
ATOM 663 C CA . MET A 1 87 ? -8.486 -1.912 -0.951 1.00 98.00 87 MET A CA 1
ATOM 664 C C . MET A 1 87 ? -9.976 -2.276 -0.915 1.00 98.00 87 MET A C 1
ATOM 666 O O . MET A 1 87 ? -10.369 -3.404 -1.199 1.00 98.00 87 MET A O 1
ATOM 670 N N . ARG A 1 88 ? -10.822 -1.298 -0.582 1.00 98.31 88 ARG A N 1
ATOM 671 C CA . ARG A 1 88 ? -12.279 -1.408 -0.607 1.00 98.31 88 ARG A CA 1
ATOM 672 C C . ARG A 1 88 ? -12.813 -0.640 -1.806 1.00 98.31 88 ARG A C 1
ATOM 674 O O . ARG A 1 88 ? -12.720 0.586 -1.843 1.00 98.31 88 ARG A O 1
ATOM 681 N N . CYS A 1 89 ? -13.422 -1.343 -2.757 1.00 97.75 89 CYS A N 1
ATOM 682 C CA . CYS A 1 89 ? -14.049 -0.702 -3.904 1.00 97.75 89 CYS A CA 1
ATOM 683 C C . CYS A 1 89 ? -15.115 0.300 -3.437 1.00 97.75 89 CYS A C 1
ATOM 685 O O . CYS A 1 89 ? -16.026 -0.044 -2.681 1.00 97.75 89 CYS A O 1
ATOM 687 N N . THR A 1 90 ? -15.032 1.538 -3.914 1.00 97.62 90 THR A N 1
ATOM 688 C CA . THR A 1 90 ? -15.980 2.603 -3.558 1.00 97.62 90 THR A CA 1
ATOM 689 C C . THR A 1 90 ? -17.365 2.407 -4.177 1.00 97.62 90 THR A C 1
ATOM 691 O O . THR A 1 90 ? -18.314 3.047 -3.740 1.00 97.62 90 THR A O 1
ATOM 694 N N . HIS A 1 91 ? -17.503 1.508 -5.158 1.00 97.81 91 HIS A N 1
ATOM 695 C CA . HIS A 1 91 ? -18.777 1.182 -5.795 1.00 97.81 91 HIS A CA 1
ATOM 696 C C . HIS A 1 91 ? -19.652 0.277 -4.912 1.00 97.81 91 HIS A C 1
ATOM 698 O O . HIS A 1 91 ? -20.722 0.687 -4.474 1.00 97.81 91 HIS A O 1
ATOM 704 N N . GLN A 1 92 ? -19.199 -0.953 -4.639 1.00 96.50 92 GLN A N 1
ATOM 705 C CA . GLN A 1 92 ? -19.981 -1.975 -3.917 1.00 96.50 92 GLN A CA 1
ATOM 706 C C . GLN A 1 92 ? -19.223 -2.620 -2.751 1.00 96.50 92 GLN A C 1
ATOM 708 O O . GLN A 1 92 ? -19.685 -3.592 -2.162 1.00 96.50 92 GLN A O 1
ATOM 713 N N . GLY A 1 93 ? -18.061 -2.081 -2.382 1.00 96.62 93 GLY A N 1
ATOM 714 C CA . GLY A 1 93 ? -17.281 -2.593 -1.263 1.00 96.62 93 GLY A CA 1
ATOM 715 C C . GLY A 1 93 ? -16.517 -3.880 -1.551 1.00 96.62 93 GLY A C 1
ATOM 716 O O . GLY A 1 93 ? -15.893 -4.381 -0.636 1.00 96.62 93 GLY A O 1
ATOM 717 N N . THR A 1 94 ? -16.515 -4.412 -2.774 1.00 97.94 94 THR A N 1
ATOM 718 C CA . THR A 1 94 ? -15.683 -5.571 -3.132 1.00 97.94 94 THR A CA 1
ATOM 719 C C . THR A 1 94 ? -14.206 -5.289 -2.854 1.00 97.94 94 THR A C 1
ATOM 721 O O . THR A 1 94 ? -13.728 -4.177 -3.094 1.00 97.94 94 THR A O 1
ATOM 724 N N . GLU A 1 95 ? -13.479 -6.288 -2.360 1.00 98.06 95 GLU A N 1
ATOM 725 C CA . GLU A 1 95 ? -12.030 -6.190 -2.205 1.00 98.06 95 GLU A CA 1
ATOM 726 C C . GLU A 1 95 ? -11.357 -6.005 -3.574 1.00 98.06 95 GLU A C 1
ATOM 728 O O . GLU A 1 95 ? -11.638 -6.735 -4.529 1.00 98.0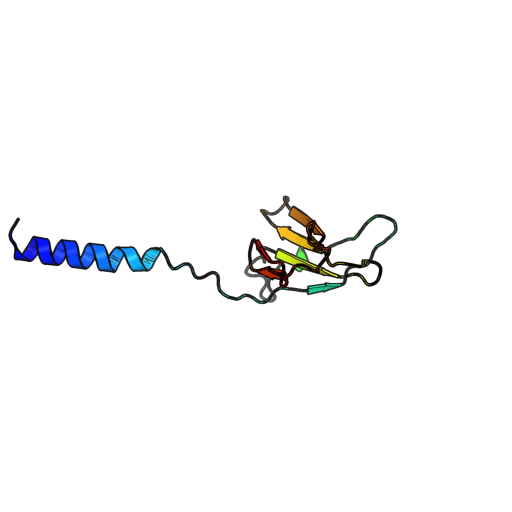6 95 GLU A O 1
ATOM 733 N N . LEU A 1 96 ? -10.501 -4.988 -3.679 1.00 97.81 96 LEU A N 1
ATOM 734 C CA . LEU A 1 96 ? -9.756 -4.674 -4.900 1.00 97.81 96 LEU A CA 1
ATOM 735 C C . LEU A 1 96 ? -8.546 -5.605 -5.055 1.00 97.81 96 LEU A C 1
ATOM 737 O O . LEU A 1 96 ? -8.011 -6.109 -4.075 1.00 97.81 96 LEU A O 1
ATOM 741 N N . ARG A 1 97 ? -8.066 -5.788 -6.286 1.00 95.50 97 ARG A N 1
ATOM 742 C CA . ARG A 1 97 ? -6.800 -6.471 -6.602 1.00 95.50 97 ARG A CA 1
ATOM 743 C C . ARG A 1 97 ? -5.769 -5.459 -7.087 1.00 95.50 97 ARG A C 1
ATOM 745 O O . ARG A 1 97 ? -6.132 -4.527 -7.800 1.00 95.50 97 ARG A O 1
ATOM 752 N N . VAL A 1 98 ? -4.500 -5.641 -6.723 1.00 93.56 98 VAL A N 1
ATOM 753 C CA . VAL A 1 98 ? -3.396 -4.788 -7.195 1.00 93.56 98 VAL A CA 1
ATOM 754 C C . VAL A 1 98 ? -2.718 -5.429 -8.400 1.00 93.56 98 VAL A C 1
ATOM 756 O O . VAL A 1 98 ? -2.397 -6.616 -8.368 1.00 93.56 98 VAL A O 1
ATOM 759 N N . PHE A 1 99 ? -2.448 -4.632 -9.430 1.00 89.75 99 PHE A N 1
ATOM 760 C CA . PHE A 1 99 ? -1.645 -5.026 -10.583 1.00 89.75 99 PHE A CA 1
ATOM 761 C C . PHE A 1 99 ? -0.687 -3.893 -10.946 1.00 89.75 99 PHE A C 1
ATOM 763 O O . PHE A 1 99 ? -1.091 -2.944 -11.608 1.00 89.75 99 PHE A O 1
ATOM 770 N N . GLY A 1 100 ? 0.576 -3.977 -10.526 1.00 87.88 100 GLY A N 1
ATOM 771 C CA . GLY A 1 100 ? 1.541 -2.912 -10.813 1.00 87.88 100 GLY A CA 1
ATOM 772 C C . GLY A 1 100 ? 1.128 -1.603 -10.143 1.00 87.88 100 GLY A C 1
ATOM 773 O O . GLY A 1 100 ? 1.133 -1.521 -8.920 1.00 87.88 100 GLY A O 1
ATOM 774 N N . ASP A 1 101 ? 0.746 -0.611 -10.944 1.00 88.69 101 ASP A N 1
ATOM 775 C CA . ASP A 1 101 ? 0.342 0.737 -10.532 1.00 88.69 101 ASP A CA 1
ATOM 776 C C . ASP A 1 101 ? -1.184 0.954 -10.475 1.00 88.69 101 ASP A C 1
ATOM 778 O O . ASP A 1 101 ? -1.642 2.072 -10.222 1.00 88.69 101 ASP A O 1
ATOM 782 N N . ARG A 1 102 ? -1.993 -0.095 -10.690 1.00 91.62 102 ARG A N 1
ATOM 783 C CA . ARG A 1 102 ? -3.461 0.009 -10.712 1.00 91.62 102 ARG A CA 1
ATOM 784 C C . ARG A 1 102 ? -4.165 -0.920 -9.726 1.00 91.62 102 ARG A C 1
ATOM 786 O O . ARG A 1 102 ? -3.691 -2.007 -9.394 1.00 91.62 102 ARG A O 1
ATOM 793 N N . LEU A 1 103 ? -5.365 -0.495 -9.331 1.00 95.31 103 LEU A N 1
ATOM 794 C CA . LEU A 1 103 ? -6.340 -1.294 -8.593 1.00 95.31 103 LEU A CA 1
ATOM 795 C C . LEU A 1 103 ? -7.480 -1.710 -9.523 1.00 95.31 103 LEU A C 1
ATOM 797 O O . LEU A 1 103 ? -8.041 -0.877 -10.232 1.00 95.31 103 LEU A O 1
ATOM 801 N N . GLU A 1 104 ? -7.843 -2.986 -9.487 1.00 95.88 104 GLU A N 1
ATOM 802 C CA . GLU A 1 104 ? -8.917 -3.565 -10.293 1.00 95.88 104 GLU A CA 1
ATOM 803 C C . GLU A 1 104 ? -9.984 -4.168 -9.379 1.00 95.88 104 GLU A C 1
ATOM 805 O O . GLU A 1 104 ? -9.675 -4.889 -8.426 1.00 95.88 104 GLU A O 1
ATOM 810 N N . CYS A 1 105 ? -11.252 -3.867 -9.651 1.00 97.44 105 CYS A N 1
ATOM 811 C CA . CYS A 1 105 ? -12.358 -4.516 -8.967 1.00 97.44 105 CYS A CA 1
ATOM 812 C C . CYS A 1 105 ? -12.694 -5.808 -9.716 1.00 97.44 105 CYS A C 1
ATOM 814 O O . CYS A 1 105 ? -13.087 -5.742 -10.873 1.00 97.44 105 CYS A O 1
ATOM 816 N N . PRO A 1 106 ? -12.619 -6.990 -9.085 1.00 96.69 106 PRO A N 1
ATOM 817 C CA . PRO A 1 106 ? -12.890 -8.245 -9.787 1.00 96.69 106 PRO A CA 1
ATOM 818 C C . PRO A 1 106 ? -14.370 -8.434 -10.164 1.00 96.69 106 PRO A C 1
ATOM 820 O O . PRO A 1 106 ? -14.716 -9.443 -10.771 1.00 96.69 106 PRO A O 1
ATOM 823 N N . ALA A 1 107 ? -15.251 -7.514 -9.761 1.00 96.56 107 ALA A N 1
ATOM 824 C CA . ALA A 1 107 ? -16.670 -7.567 -10.083 1.00 96.56 107 ALA A CA 1
ATOM 825 C C . ALA A 1 107 ? -17.005 -6.999 -11.475 1.00 96.56 107 ALA A C 1
ATOM 827 O O . ALA A 1 107 ? -18.062 -7.353 -12.002 1.00 96.56 107 ALA A O 1
ATOM 828 N N . HIS A 1 108 ? -16.167 -6.117 -12.042 1.00 93.69 108 HIS A N 1
ATOM 829 C CA . HIS A 1 108 ? -16.449 -5.394 -13.288 1.00 93.69 108 HIS A CA 1
ATOM 830 C C . HIS A 1 108 ? -15.210 -4.787 -13.951 1.00 93.69 108 HIS A C 1
ATOM 832 O O . HIS A 1 108 ? -14.462 -4.041 -13.281 1.00 93.69 108 HIS A O 1
#

Sequence (108 aa):
MNREEFIKVCGLSCAGLITTSLFLQGCAGTKYLNADINGNFMEIPLSAFSTEDGTASRDYLVVENSKLSYPIAVYRHDSETYTALLMRCTHQGTELRVFGDRLECPAH

Secondary structure (DSSP, 8-state):
--HHHHHHHHHHHHHHHHTTS------PPPPEEE--EETTEE---GGGGB-TTSS-B-SEEEEE-TT-SS-EEEEESSSS-EEEEE-B-TTT-PBPEEETTEEE-TT-

Radius of gyration: 21.49 Å; chains: 1; bounding box: 39×21×74 Å

pLDDT: mean 87.09, std 12.72, range [55.03, 98.31]